Protein AF-A0A7U6KLG6-F1 (afdb_monomer)

Foldseek 3Di:
DPPPPVVVVVVVVVVVVVVVVVVVLVVVLPDDLVVVLVVLVVVLVVCVVCVVVVQVVLVVVLVVCVVVVPDPVVSVVSDDDPVNSVVVSVVSVVVSPDDDLFFDFPDFDQDPVRDTDTDGDGPVDDDPPPD

Mean predicted aligned error: 11.93 Å

Secondary structure (DSSP, 8-state):
--SHHHHHHHHHHHHHHHHHHHHHHHHHHHS-HHHHHHHHHHHHHHHHHHHHHHHHHHHHHHHHHHHTT--HHHHHHH---HHHHHHHHHHHHHHHHSPP-TT-EEEEEEPTTS-EEEEEPPTT---TT--

Solvent-accessible surface area (backbone atoms only — not comparable to full-atom values): 7852 Å² total; per-residue (Å²): 143,81,74,66,69,62,53,57,50,51,52,50,50,53,53,50,54,52,53,50,52,56,54,49,51,56,54,59,72,70,50,52,66,68,59,55,35,50,50,43,50,51,52,45,53,50,49,62,73,42,41,68,60,52,46,54,51,42,51,54,50,49,56,50,38,60,74,68,67,56,52,69,74,56,50,59,71,66,58,68,48,72,69,58,51,51,50,52,50,47,51,46,53,54,60,53,69,47,81,71,67,67,66,48,68,49,68,74,51,82,46,98,84,76,55,74,51,66,44,65,40,51,97,81,69,73,73,87,82,84,122

Structure (mmCIF, N/CA/C/O backbone):
data_AF-A0A7U6KLG6-F1
#
_entry.id   AF-A0A7U6KLG6-F1
#
loop_
_atom_site.group_PDB
_atom_site.id
_atom_site.type_symbol
_atom_site.label_atom_id
_atom_site.label_alt_id
_atom_site.label_comp_id
_atom_site.label_asym_id
_atom_site.label_entity_id
_atom_site.label_seq_id
_atom_site.pdbx_PDB_ins_code
_atom_site.Cartn_x
_atom_site.Cartn_y
_atom_site.Cartn_z
_atom_site.occupancy
_atom_site.B_iso_or_equiv
_atom_site.auth_seq_id
_atom_site.auth_comp_id
_atom_site.auth_asym_id
_atom_site.auth_atom_id
_atom_site.pdbx_PDB_model_num
ATOM 1 N N . MET A 1 1 ? 17.651 18.632 30.237 1.00 44.75 1 MET A N 1
ATOM 2 C CA . MET A 1 1 ? 18.678 18.087 29.315 1.00 44.75 1 MET A CA 1
ATOM 3 C C . MET A 1 1 ? 18.280 16.702 28.756 1.00 44.75 1 MET A C 1
ATOM 5 O O . MET A 1 1 ? 19.118 15.820 28.692 1.00 44.75 1 MET A O 1
ATOM 9 N N . MET A 1 2 ? 17.028 16.489 28.310 1.00 47.00 2 MET A N 1
ATOM 10 C CA . MET A 1 2 ? 16.533 15.168 27.840 1.00 47.00 2 MET A CA 1
ATOM 11 C C . MET A 1 2 ? 16.110 15.128 26.352 1.00 47.00 2 MET A C 1
ATOM 13 O O . MET A 1 2 ? 15.546 14.142 25.904 1.00 47.00 2 MET A O 1
ATOM 17 N N . SER A 1 3 ? 16.388 16.174 25.562 1.00 56.47 3 SER A N 1
ATOM 18 C CA . SER A 1 3 ? 15.845 16.321 24.192 1.00 56.47 3 SER A CA 1
ATOM 19 C C . SER A 1 3 ? 16.765 15.814 23.062 1.00 56.47 3 SER A C 1
ATOM 21 O O . SER A 1 3 ? 16.329 15.648 21.930 1.00 56.47 3 SER A O 1
ATOM 23 N N . GLN A 1 4 ? 18.048 15.538 23.327 1.00 55.84 4 GLN A N 1
ATO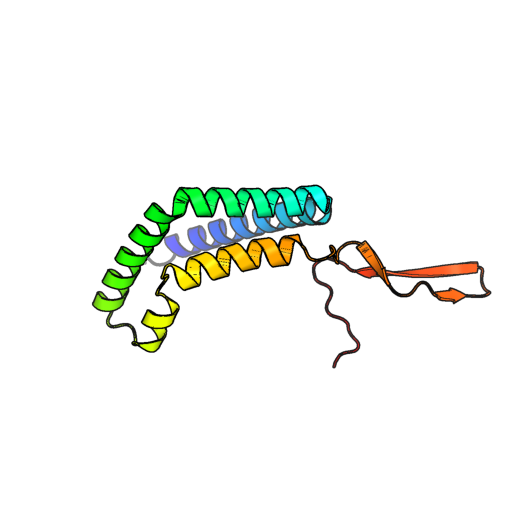M 24 C CA . GLN A 1 4 ? 19.008 15.242 22.247 1.00 55.84 4 GLN A CA 1
ATOM 25 C C . GLN A 1 4 ? 19.058 13.763 21.815 1.00 55.84 4 GLN A C 1
ATOM 27 O O . GLN A 1 4 ? 19.441 13.490 20.684 1.00 55.84 4 GLN A O 1
ATOM 32 N N . ALA A 1 5 ? 18.634 12.814 22.660 1.00 56.47 5 ALA A N 1
ATOM 33 C CA . ALA A 1 5 ? 18.731 11.381 22.352 1.00 56.47 5 ALA A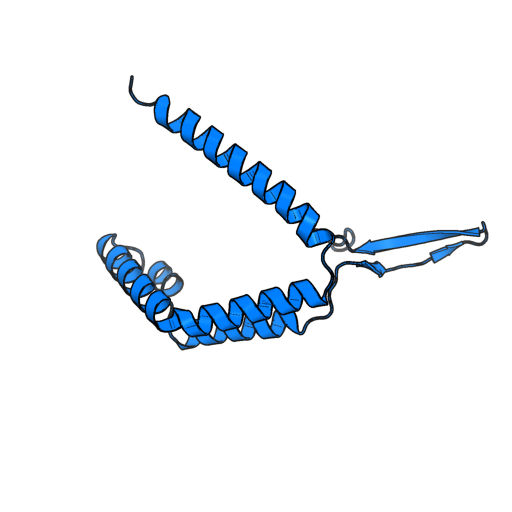 CA 1
ATOM 34 C C . ALA A 1 5 ? 17.735 10.918 21.266 1.00 56.47 5 ALA A C 1
ATOM 36 O O . ALA A 1 5 ? 18.104 10.139 20.393 1.00 56.47 5 ALA A O 1
ATOM 37 N N . ASN A 1 6 ? 16.506 11.450 21.261 1.00 61.97 6 ASN A N 1
ATOM 38 C CA . ASN A 1 6 ? 15.478 11.057 20.286 1.00 61.97 6 ASN A CA 1
ATOM 39 C C . ASN A 1 6 ? 15.756 11.598 18.873 1.00 61.97 6 ASN A C 1
ATOM 41 O O . ASN A 1 6 ? 15.411 10.963 17.883 1.00 61.97 6 ASN A O 1
ATOM 45 N N . THR A 1 7 ? 16.404 12.758 18.749 1.00 63.03 7 THR A N 1
ATOM 46 C CA . THR A 1 7 ? 16.625 13.402 17.444 1.00 63.03 7 THR A CA 1
ATOM 47 C C . THR A 1 7 ? 17.697 12.691 16.618 1.00 63.03 7 THR A C 1
ATOM 49 O O . THR A 1 7 ? 17.542 12.560 15.403 1.00 63.03 7 THR A O 1
ATOM 52 N N . THR A 1 8 ? 18.771 12.195 17.245 1.00 68.31 8 THR A N 1
ATOM 53 C CA . THR A 1 8 ? 19.810 11.410 16.550 1.00 68.31 8 THR A CA 1
ATOM 54 C C . THR A 1 8 ? 19.267 10.064 16.074 1.00 68.31 8 THR A C 1
ATOM 56 O O . THR A 1 8 ? 19.604 9.628 14.972 1.00 68.31 8 THR A O 1
ATOM 59 N N . ASP A 1 9 ? 18.380 9.448 16.856 1.00 83.88 9 ASP A N 1
ATOM 60 C CA . ASP A 1 9 ? 17.723 8.189 16.504 1.00 83.88 9 ASP A CA 1
ATOM 61 C C . ASP A 1 9 ? 16.752 8.371 15.327 1.00 83.88 9 ASP A C 1
ATOM 63 O O . ASP A 1 9 ? 16.896 7.716 14.295 1.00 83.88 9 ASP A O 1
ATOM 67 N N . ILE A 1 10 ? 15.874 9.384 15.383 1.00 89.25 10 ILE A N 1
ATOM 68 C CA . ILE A 1 10 ? 14.982 9.731 14.262 1.00 89.25 10 ILE A CA 1
ATOM 69 C C . ILE A 1 10 ? 15.787 10.077 13.004 1.00 89.25 10 ILE A C 1
ATOM 71 O O . ILE A 1 10 ? 15.450 9.630 11.910 1.00 89.25 10 ILE A O 1
ATOM 75 N N . THR A 1 11 ? 16.870 10.849 13.134 1.00 90.50 11 THR A N 1
ATOM 76 C CA . THR A 1 11 ? 17.721 11.208 11.986 1.00 90.50 11 THR A CA 1
ATOM 77 C C . THR A 1 11 ? 18.337 9.961 11.353 1.00 90.50 11 THR A C 1
ATOM 79 O O . THR A 1 11 ? 18.329 9.821 10.129 1.00 90.50 11 THR A O 1
ATOM 82 N N . THR A 1 12 ? 18.830 9.033 12.172 1.00 91.75 12 THR A N 1
ATOM 83 C CA . THR A 1 12 ? 19.422 7.772 11.706 1.00 91.75 12 THR A CA 1
ATOM 84 C C . THR A 1 12 ? 18.370 6.880 11.046 1.00 91.75 12 THR A C 1
ATOM 86 O O . THR A 1 12 ? 18.598 6.374 9.943 1.00 91.75 12 THR A O 1
ATOM 89 N N . TYR A 1 13 ? 17.188 6.756 11.657 1.00 92.94 13 TYR A N 1
ATOM 90 C CA . TYR A 1 13 ? 16.043 6.042 11.097 1.00 92.94 13 TYR A CA 1
ATOM 91 C C . TYR A 1 13 ? 15.645 6.611 9.729 1.00 92.94 13 TYR A C 1
ATOM 93 O O . TYR A 1 13 ? 15.641 5.877 8.739 1.00 92.94 13 TYR A O 1
ATOM 101 N N . MET A 1 14 ? 15.428 7.925 9.631 1.00 93.88 14 MET A N 1
ATOM 102 C CA . MET A 1 14 ? 15.045 8.592 8.382 1.00 93.88 14 MET A CA 1
ATOM 103 C C . MET A 1 14 ? 16.105 8.434 7.286 1.00 93.88 14 MET A C 1
ATOM 105 O O . MET A 1 14 ? 15.769 8.179 6.127 1.00 93.88 14 MET A O 1
ATOM 109 N N . GLN A 1 15 ? 17.393 8.518 7.636 1.00 92.75 15 GLN A N 1
ATOM 110 C CA . GLN A 1 15 ? 18.480 8.249 6.691 1.00 92.75 15 GLN A CA 1
ATOM 111 C C . GLN A 1 15 ? 18.470 6.796 6.199 1.00 92.75 15 GLN A C 1
ATOM 113 O O . GLN A 1 15 ? 18.728 6.547 5.018 1.00 92.75 15 GLN A O 1
ATOM 118 N N . SER A 1 16 ? 18.176 5.836 7.079 1.00 92.62 16 SER A N 1
ATOM 119 C CA . SER A 1 16 ? 18.093 4.421 6.712 1.00 92.62 16 SER A CA 1
ATOM 120 C C . SER A 1 16 ? 16.932 4.149 5.751 1.00 92.62 16 SER A C 1
ATOM 122 O O . SER A 1 16 ? 17.144 3.510 4.718 1.00 92.62 16 SER A O 1
ATOM 124 N N . VAL A 1 17 ? 15.748 4.710 6.022 1.00 93.00 17 VAL A N 1
ATOM 125 C CA . VAL A 1 17 ? 14.559 4.587 5.167 1.00 93.00 17 VAL A CA 1
ATOM 126 C C . VAL A 1 17 ? 14.835 5.196 3.792 1.00 93.00 17 VAL A C 1
ATOM 128 O O . VAL A 1 17 ? 14.570 4.564 2.772 1.00 93.00 17 VAL A O 1
ATOM 131 N N . GLY A 1 18 ? 15.466 6.375 3.742 1.00 91.75 18 GLY A N 1
ATOM 132 C CA . GLY A 1 18 ? 15.837 7.022 2.481 1.00 91.75 18 GLY A CA 1
ATOM 133 C C . GLY A 1 18 ? 16.824 6.201 1.641 1.00 91.75 18 GLY A C 1
ATOM 134 O O . GLY A 1 18 ? 16.663 6.089 0.423 1.00 91.75 18 GLY A O 1
ATOM 135 N N . LYS A 1 19 ? 17.832 5.582 2.273 1.00 93.00 19 LYS A N 1
ATOM 136 C CA . LYS A 1 19 ? 18.783 4.694 1.579 1.00 93.00 19 LYS A CA 1
ATOM 137 C C . LYS A 1 19 ? 18.086 3.454 1.012 1.00 93.00 19 LYS A C 1
ATOM 139 O O . LYS A 1 19 ? 18.338 3.106 -0.142 1.00 93.00 19 LYS A O 1
ATOM 144 N N . GLN A 1 20 ? 17.198 2.833 1.788 1.00 91.69 20 GLN A N 1
ATOM 145 C CA . GLN A 1 20 ? 16.426 1.662 1.360 1.00 91.69 20 GLN A CA 1
ATOM 146 C C . GLN A 1 20 ? 15.478 2.005 0.204 1.00 91.69 20 GLN A C 1
ATOM 148 O O . GLN A 1 20 ? 15.505 1.333 -0.825 1.00 91.69 20 GLN A O 1
ATOM 153 N N . ALA A 1 21 ? 14.730 3.106 0.312 1.00 88.50 21 ALA A N 1
ATOM 154 C CA . ALA A 1 21 ? 13.838 3.579 -0.745 1.00 88.50 21 ALA A CA 1
ATOM 155 C C . ALA A 1 21 ? 14.597 3.872 -2.051 1.00 88.50 21 ALA A C 1
ATOM 157 O O . ALA A 1 21 ? 14.154 3.490 -3.134 1.00 88.50 21 ALA A O 1
ATOM 158 N N . ARG A 1 22 ? 15.783 4.493 -1.965 1.00 88.19 22 ARG A N 1
ATOM 159 C CA . ARG A 1 22 ? 16.619 4.772 -3.143 1.00 88.19 22 ARG A CA 1
ATOM 160 C C . ARG A 1 22 ? 17.130 3.498 -3.813 1.00 88.19 22 ARG A C 1
ATOM 162 O O . ARG A 1 22 ? 17.200 3.452 -5.041 1.00 8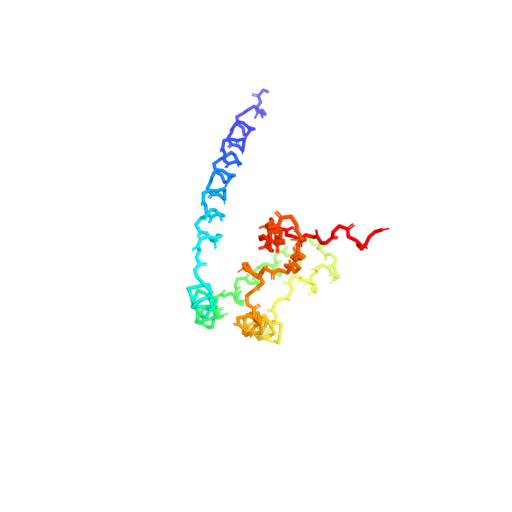8.19 22 ARG A O 1
ATOM 169 N N . ALA A 1 23 ? 17.506 2.487 -3.032 1.00 88.81 23 ALA A N 1
ATOM 170 C CA . ALA A 1 23 ? 17.917 1.193 -3.567 1.00 88.81 23 ALA A CA 1
ATOM 171 C C . ALA A 1 23 ? 16.738 0.477 -4.249 1.00 88.81 23 ALA A C 1
ATOM 173 O O . ALA A 1 23 ? 16.865 0.054 -5.398 1.00 88.81 23 ALA A O 1
ATOM 174 N N . ALA A 1 24 ? 15.577 0.436 -3.590 1.00 85.94 24 ALA A N 1
ATOM 175 C CA . ALA A 1 24 ? 14.359 -0.173 -4.121 1.00 85.94 24 ALA A CA 1
ATOM 176 C C . ALA A 1 24 ? 13.871 0.511 -5.409 1.00 85.94 24 ALA A C 1
ATOM 178 O O . ALA A 1 24 ? 13.524 -0.168 -6.370 1.00 85.94 24 ALA A O 1
ATOM 179 N N . SER A 1 25 ? 13.924 1.845 -5.479 1.00 84.12 25 SER A N 1
ATOM 180 C CA . SER A 1 25 ? 13.540 2.610 -6.675 1.00 84.12 25 SER A CA 1
ATOM 181 C C . SER A 1 25 ? 14.347 2.212 -7.914 1.00 84.12 25 SER A C 1
ATOM 183 O O . SER A 1 25 ? 13.783 2.102 -9.001 1.00 84.12 25 SER A O 1
ATOM 185 N N . ARG A 1 26 ? 15.652 1.946 -7.761 1.00 83.81 26 ARG A N 1
ATOM 186 C CA . ARG A 1 26 ? 16.501 1.491 -8.874 1.00 83.81 26 ARG A CA 1
ATOM 187 C C . ARG A 1 26 ? 16.108 0.100 -9.358 1.00 83.81 26 ARG A C 1
ATOM 189 O O . ARG A 1 26 ? 16.064 -0.120 -10.562 1.00 83.81 26 ARG A O 1
ATOM 196 N N . ALA A 1 27 ? 15.815 -0.809 -8.430 1.00 83.56 27 ALA A N 1
ATOM 197 C CA . ALA A 1 27 ? 15.348 -2.150 -8.767 1.00 83.56 27 ALA A CA 1
ATOM 198 C C . ALA A 1 27 ? 13.980 -2.103 -9.466 1.00 83.56 27 ALA A C 1
ATOM 200 O O . ALA A 1 27 ? 13.795 -2.746 -10.494 1.00 83.56 27 ALA A O 1
ATOM 201 N N . LEU A 1 28 ? 13.054 -1.278 -8.967 1.00 83.00 28 LEU A N 1
ATOM 202 C CA . LEU A 1 28 ? 11.717 -1.125 -9.540 1.00 83.00 28 LEU A CA 1
ATOM 203 C C . LEU A 1 28 ? 11.745 -0.505 -10.946 1.00 83.00 28 LEU A C 1
ATOM 205 O O . LEU A 1 28 ? 10.982 -0.922 -11.813 1.00 83.00 28 LEU A O 1
ATOM 209 N N . ALA A 1 29 ? 12.639 0.458 -11.190 1.00 80.44 29 ALA A N 1
ATOM 210 C CA . ALA A 1 29 ? 12.813 1.069 -12.508 1.00 80.44 29 ALA A CA 1
ATOM 211 C C . ALA A 1 29 ? 13.364 0.088 -13.559 1.00 80.44 29 ALA A C 1
ATOM 213 O O . ALA A 1 29 ? 13.094 0.262 -14.742 1.00 80.44 29 ALA A O 1
ATOM 214 N N . ALA A 1 30 ? 14.123 -0.926 -13.133 1.00 81.19 30 ALA A N 1
ATOM 215 C CA . ALA A 1 30 ? 14.666 -1.967 -14.004 1.00 81.19 30 ALA A CA 1
ATOM 216 C C . ALA A 1 30 ? 13.736 -3.185 -14.164 1.00 81.19 30 ALA A C 1
ATOM 218 O O . ALA A 1 30 ? 14.012 -4.049 -14.991 1.00 81.19 30 ALA A O 1
ATOM 219 N N . ALA A 1 31 ? 12.668 -3.282 -13.365 1.00 81.25 31 ALA A N 1
ATOM 220 C CA . ALA A 1 31 ? 11.736 -4.400 -13.417 1.00 81.25 31 ALA A CA 1
ATOM 221 C C . ALA A 1 31 ? 10.877 -4.353 -14.687 1.00 81.25 31 ALA A C 1
ATOM 223 O O . ALA A 1 31 ? 10.447 -3.282 -15.130 1.00 81.25 31 ALA A O 1
ATOM 224 N N . ASN A 1 32 ? 10.575 -5.528 -15.236 1.00 81.62 32 ASN A N 1
ATOM 225 C CA . ASN A 1 32 ? 9.690 -5.649 -16.386 1.00 81.62 32 ASN A CA 1
ATOM 226 C C . ASN A 1 32 ? 8.231 -5.432 -15.969 1.00 81.62 32 ASN A C 1
ATOM 228 O O . ASN A 1 32 ? 7.840 -5.712 -14.834 1.00 81.62 32 ASN A O 1
ATOM 232 N N . THR A 1 33 ? 7.396 -5.001 -16.913 1.00 79.44 33 THR A N 1
ATOM 233 C CA . THR A 1 33 ? 5.950 -4.817 -16.710 1.00 79.44 33 THR A CA 1
ATOM 234 C C . THR A 1 33 ? 5.269 -6.061 -16.136 1.00 79.44 33 THR A C 1
ATOM 236 O O . THR A 1 33 ? 4.452 -5.953 -15.228 1.00 79.44 33 THR A O 1
ATOM 239 N N . GLY A 1 34 ? 5.647 -7.256 -16.607 1.00 80.81 34 GLY A N 1
ATOM 240 C CA . GLY A 1 34 ? 5.096 -8.521 -16.109 1.00 80.81 34 GLY A CA 1
ATOM 241 C C . GLY A 1 34 ? 5.367 -8.760 -14.621 1.00 80.81 34 GLY A C 1
ATOM 242 O O . GLY A 1 34 ? 4.466 -9.179 -13.896 1.00 80.81 34 GLY A O 1
ATOM 243 N N . ASP A 1 35 ? 6.570 -8.429 -14.147 1.00 83.94 35 ASP A N 1
ATOM 244 C CA . ASP A 1 35 ? 6.947 -8.592 -12.738 1.00 83.94 35 ASP A CA 1
ATOM 245 C C . ASP A 1 35 ? 6.215 -7.575 -11.854 1.00 83.94 35 ASP A C 1
ATOM 247 O O . ASP A 1 35 ? 5.723 -7.925 -10.782 1.00 83.94 35 ASP A O 1
ATOM 251 N N . LYS A 1 36 ? 6.072 -6.326 -12.327 1.00 84.06 36 LYS A N 1
ATOM 252 C CA . LYS A 1 36 ? 5.301 -5.282 -11.629 1.00 84.06 36 LYS A CA 1
ATOM 253 C C . LYS A 1 36 ? 3.828 -5.671 -11.499 1.00 84.06 36 LYS A C 1
ATOM 255 O O . LYS A 1 36 ? 3.271 -5.592 -10.407 1.00 84.06 36 LYS A O 1
ATOM 260 N N . ASN A 1 37 ? 3.215 -6.145 -12.582 1.00 86.62 37 ASN A N 1
ATOM 261 C CA . ASN A 1 37 ? 1.814 -6.565 -12.576 1.00 86.62 37 ASN A CA 1
ATOM 262 C C . ASN A 1 37 ? 1.602 -7.808 -11.704 1.00 86.62 37 ASN A C 1
ATOM 264 O O . ASN A 1 37 ? 0.628 -7.874 -10.958 1.00 86.62 37 ASN A O 1
ATOM 268 N N . SER A 1 38 ? 2.542 -8.757 -11.731 1.00 86.19 38 SER A N 1
ATOM 269 C CA . SER A 1 38 ? 2.510 -9.928 -10.846 1.00 86.19 38 SER A CA 1
ATOM 270 C C . SER A 1 38 ? 2.613 -9.524 -9.376 1.00 86.19 38 SER A C 1
ATOM 272 O O . SER A 1 38 ? 1.873 -10.047 -8.548 1.00 86.19 38 SER A O 1
ATOM 274 N N . ALA A 1 39 ? 3.467 -8.549 -9.048 1.00 88.25 39 ALA A N 1
ATOM 275 C CA . ALA A 1 39 ? 3.558 -8.004 -7.697 1.00 88.25 39 ALA A CA 1
ATOM 276 C C . ALA A 1 39 ? 2.250 -7.319 -7.262 1.00 88.25 39 ALA A C 1
ATOM 278 O O . ALA A 1 39 ? 1.801 -7.534 -6.139 1.00 88.25 39 ALA A O 1
ATOM 279 N N . LEU A 1 40 ? 1.600 -6.550 -8.145 1.00 89.25 40 LEU A N 1
ATOM 280 C CA . LEU A 1 40 ? 0.295 -5.937 -7.860 1.00 89.25 40 LEU A CA 1
ATOM 281 C C . LEU A 1 40 ? -0.797 -6.987 -7.611 1.00 89.25 40 LEU A C 1
ATOM 283 O O . LEU A 1 40 ? -1.596 -6.824 -6.689 1.00 89.25 40 LEU A O 1
ATOM 287 N N . MET A 1 41 ? -0.817 -8.071 -8.391 1.00 89.56 41 MET A N 1
ATOM 288 C CA . MET A 1 41 ? -1.761 -9.177 -8.186 1.00 89.56 41 MET A CA 1
ATOM 289 C C . MET A 1 41 ? -1.477 -9.941 -6.890 1.00 89.56 41 MET A C 1
ATOM 291 O O . MET A 1 41 ? -2.405 -10.238 -6.146 1.00 89.56 41 MET A O 1
ATOM 295 N N . ALA A 1 42 ? -0.206 -10.174 -6.556 1.00 92.31 42 ALA A N 1
ATOM 296 C CA . ALA A 1 42 ? 0.166 -10.787 -5.283 1.00 92.31 42 ALA A CA 1
ATOM 297 C C . ALA A 1 42 ? -0.262 -9.923 -4.083 1.00 92.31 42 ALA A C 1
ATOM 299 O O . ALA A 1 42 ? -0.781 -10.449 -3.102 1.00 92.31 42 ALA A O 1
ATOM 300 N N . ILE A 1 43 ? -0.107 -8.595 -4.174 1.00 91.25 43 ILE A N 1
ATOM 301 C CA . ILE A 1 43 ? -0.603 -7.659 -3.151 1.00 91.25 43 ILE A CA 1
ATOM 302 C C . ILE A 1 43 ? -2.130 -7.729 -3.051 1.00 91.25 43 ILE A C 1
ATOM 304 O O . ILE A 1 43 ? -2.663 -7.755 -1.944 1.00 91.25 43 ILE A O 1
ATOM 308 N N . HIS A 1 44 ? -2.838 -7.767 -4.182 1.00 92.56 44 HIS A N 1
ATOM 309 C CA . HIS A 1 44 ? -4.292 -7.921 -4.195 1.00 92.56 44 HIS A CA 1
ATOM 310 C C . HIS A 1 44 ? -4.724 -9.195 -3.453 1.00 92.56 44 HIS A C 1
ATOM 312 O O . HIS A 1 44 ? -5.593 -9.129 -2.584 1.00 92.56 44 HIS A O 1
ATOM 318 N N . ASP A 1 45 ? -4.112 -10.336 -3.767 1.00 91.94 45 ASP A N 1
ATOM 319 C CA . ASP A 1 45 ? -4.481 -11.624 -3.176 1.00 91.94 45 ASP A CA 1
ATOM 320 C C . ASP A 1 45 ? -4.172 -11.669 -1.675 1.00 91.94 45 ASP A C 1
ATOM 322 O O . ASP A 1 45 ? -4.990 -12.147 -0.886 1.00 91.94 45 ASP A O 1
ATOM 326 N N . GLU A 1 46 ? -3.044 -11.092 -1.261 1.00 94.31 46 GLU A N 1
ATOM 327 C CA . GLU A 1 46 ? -2.691 -10.985 0.154 1.00 94.31 46 GLU A CA 1
ATOM 328 C C . GLU A 1 46 ? -3.671 -10.088 0.919 1.00 94.31 46 GLU A C 1
ATOM 330 O O . GLU A 1 46 ? -4.129 -10.451 2.001 1.00 94.31 46 GLU A O 1
ATOM 335 N N . LEU A 1 47 ? -4.072 -8.950 0.343 1.00 92.88 47 LEU A N 1
ATOM 336 C CA . LEU A 1 47 ? -5.085 -8.083 0.947 1.00 92.88 47 LEU A CA 1
ATOM 337 C C . LEU A 1 47 ? -6.429 -8.803 1.083 1.00 92.88 47 LEU A C 1
ATOM 339 O O . LEU A 1 47 ? -7.085 -8.674 2.115 1.00 92.88 47 LEU A O 1
ATOM 343 N N . VAL A 1 48 ? -6.841 -9.586 0.082 1.00 92.88 48 VAL A N 1
ATOM 344 C CA . VAL A 1 48 ? -8.067 -10.395 0.170 1.00 92.88 48 VAL A CA 1
ATOM 345 C C . VAL A 1 48 ? -7.993 -11.377 1.341 1.00 92.88 48 VAL A C 1
ATOM 347 O O . VAL A 1 48 ? -8.950 -11.460 2.115 1.00 92.88 48 VAL A O 1
ATOM 350 N N . ASN A 1 49 ? -6.864 -12.069 1.510 1.00 93.31 49 ASN A N 1
ATOM 351 C CA . ASN A 1 49 ? -6.664 -13.020 2.606 1.00 93.31 49 ASN A CA 1
ATOM 352 C C . ASN A 1 49 ? -6.622 -12.328 3.978 1.00 93.31 49 ASN A C 1
ATOM 354 O O . ASN A 1 49 ? -7.200 -12.832 4.940 1.00 93.31 49 ASN A O 1
ATOM 358 N N . ALA A 1 50 ? -5.996 -11.152 4.054 1.00 93.62 50 ALA A N 1
ATOM 359 C CA . ALA A 1 50 ? -5.852 -10.359 5.273 1.00 93.62 50 ALA A CA 1
ATOM 360 C C . ALA A 1 50 ? -7.061 -9.452 5.580 1.00 93.62 50 ALA A C 1
ATOM 362 O O . ALA A 1 50 ? -7.069 -8.755 6.596 1.00 93.62 50 ALA A O 1
ATOM 363 N N . LYS A 1 51 ? -8.107 -9.451 4.739 1.00 92.12 51 LYS A N 1
ATOM 364 C CA . LYS A 1 51 ? -9.315 -8.624 4.912 1.00 92.12 51 LYS A CA 1
ATOM 365 C C . LYS A 1 51 ? -9.887 -8.628 6.341 1.00 92.12 51 LYS A C 1
ATOM 367 O O . LYS A 1 51 ? -10.143 -7.532 6.847 1.00 92.12 51 LYS A O 1
ATOM 372 N N . PRO A 1 52 ? -10.124 -9.779 7.008 1.00 91.75 52 PRO A N 1
ATOM 373 C CA . PRO A 1 52 ? -10.699 -9.768 8.355 1.00 91.75 52 PRO A CA 1
ATOM 374 C C . PRO A 1 52 ? -9.794 -9.058 9.368 1.00 91.75 52 PRO A C 1
ATOM 376 O O . PRO A 1 52 ? -10.294 -8.290 10.190 1.00 91.75 52 PRO A O 1
ATOM 379 N N . ASP A 1 53 ? -8.478 -9.246 9.265 1.00 94.44 53 ASP A N 1
ATOM 380 C CA . ASP A 1 53 ? -7.504 -8.642 10.174 1.00 94.44 53 ASP A CA 1
ATOM 381 C C . ASP A 1 53 ? -7.398 -7.129 9.955 1.00 94.44 53 ASP A C 1
ATOM 383 O O . ASP A 1 53 ? -7.368 -6.359 10.916 1.00 94.44 53 ASP A O 1
ATOM 387 N N . ILE A 1 54 ? -7.425 -6.682 8.695 1.00 93.38 54 ILE A N 1
ATOM 388 C CA . ILE A 1 54 ? -7.383 -5.256 8.339 1.00 93.38 54 ILE A CA 1
ATOM 389 C C . ILE A 1 54 ? -8.633 -4.526 8.849 1.00 93.38 54 ILE A C 1
ATOM 391 O O . ILE A 1 54 ? -8.523 -3.444 9.427 1.00 93.38 54 ILE A O 1
ATOM 395 N N . LEU A 1 55 ? -9.824 -5.106 8.670 1.00 91.69 55 LEU A N 1
ATOM 396 C CA . LEU A 1 55 ? -11.068 -4.504 9.162 1.00 91.69 55 LEU A CA 1
ATOM 397 C C . LEU A 1 55 ? -11.129 -4.493 10.696 1.00 91.69 55 LEU A C 1
ATOM 399 O O . LEU A 1 55 ? -11.606 -3.524 11.290 1.00 91.69 55 LEU A O 1
ATOM 403 N N . ALA A 1 56 ? -10.611 -5.537 11.350 1.00 92.56 56 ALA A N 1
ATOM 404 C CA . ALA A 1 56 ? -10.494 -5.572 12.804 1.00 92.56 56 ALA A CA 1
ATOM 405 C C . ALA A 1 56 ? -9.526 -4.495 13.326 1.00 92.56 56 ALA A C 1
ATOM 407 O O . ALA A 1 56 ? -9.848 -3.810 14.298 1.00 92.56 56 ALA A O 1
ATOM 408 N N . ALA A 1 57 ? -8.385 -4.298 12.661 1.00 94.50 57 ALA A N 1
ATOM 409 C CA . ALA A 1 57 ? -7.437 -3.236 12.989 1.00 94.50 57 ALA A CA 1
ATOM 410 C C . ALA A 1 57 ? -8.050 -1.840 12.789 1.00 94.50 57 ALA A C 1
ATOM 412 O O . ALA A 1 57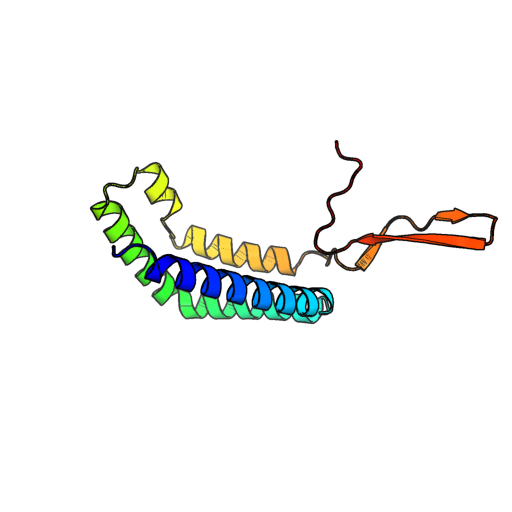 ? -7.974 -1.007 13.691 1.00 94.50 57 ALA A O 1
ATOM 413 N N . ASN A 1 58 ? -8.758 -1.609 11.676 1.00 94.75 58 ASN A N 1
ATOM 414 C CA . ASN A 1 58 ? -9.425 -0.328 11.432 1.00 94.75 58 ASN A CA 1
ATOM 415 C C . ASN A 1 58 ? -10.480 -0.010 12.498 1.00 94.75 58 ASN A C 1
ATOM 417 O O . ASN A 1 58 ? -10.619 1.140 12.897 1.00 94.75 58 ASN A O 1
ATOM 421 N N . LYS A 1 59 ? -11.180 -1.021 13.027 1.00 92.50 59 LYS A N 1
ATOM 422 C CA . LYS A 1 59 ? -12.117 -0.816 14.137 1.00 92.50 59 LYS A CA 1
ATOM 423 C C . LYS A 1 59 ? -11.421 -0.284 15.394 1.00 92.50 59 LYS A C 1
ATOM 425 O O . LYS A 1 59 ? -11.946 0.616 16.042 1.00 92.50 59 LYS A O 1
ATOM 430 N N . ILE A 1 60 ? -10.236 -0.803 15.715 1.00 94.12 60 ILE A N 1
ATOM 431 C CA . ILE A 1 60 ? -9.428 -0.310 16.840 1.00 94.12 60 ILE A CA 1
ATOM 432 C C . ILE A 1 60 ? -9.001 1.143 16.584 1.00 94.12 60 ILE A C 1
ATOM 434 O O . ILE A 1 60 ? -9.051 1.969 17.497 1.00 94.12 60 ILE A O 1
ATOM 438 N N . ASP A 1 61 ? -8.634 1.474 15.345 1.00 92.81 61 ASP A N 1
ATOM 439 C CA . ASP A 1 61 ? -8.279 2.841 14.958 1.00 92.81 61 ASP A CA 1
ATOM 440 C C . ASP A 1 61 ? -9.472 3.798 15.051 1.00 92.81 61 ASP A C 1
ATOM 442 O O . ASP A 1 61 ? -9.315 4.916 15.543 1.00 92.81 61 ASP A O 1
ATOM 446 N N . MET A 1 62 ? -10.672 3.355 14.670 1.00 92.31 62 MET A N 1
ATOM 447 C CA . MET A 1 62 ? -11.908 4.124 14.834 1.00 92.31 62 MET A CA 1
ATOM 448 C C . MET A 1 62 ? -12.226 4.354 16.313 1.00 92.31 62 MET A C 1
ATOM 450 O O . MET A 1 62 ? -12.484 5.490 16.708 1.00 92.31 62 MET A O 1
ATOM 454 N N . ASP A 1 63 ? -12.124 3.323 17.157 1.00 92.69 63 ASP A N 1
ATOM 455 C CA . ASP A 1 63 ? -12.324 3.451 18.606 1.00 92.69 63 ASP A CA 1
ATOM 456 C C . ASP A 1 63 ? -11.326 4.445 19.224 1.00 92.69 63 ASP A C 1
ATOM 458 O O . ASP A 1 63 ? -11.686 5.257 20.081 1.00 92.69 63 ASP A O 1
ATOM 462 N N . ASN A 1 64 ? -10.067 4.414 18.784 1.00 92.38 64 ASN A N 1
ATOM 463 C CA . ASN A 1 64 ? -9.047 5.373 19.207 1.00 92.38 64 ASN A CA 1
ATOM 464 C C . ASN A 1 64 ? -9.324 6.781 18.668 1.00 92.38 64 ASN A C 1
ATOM 466 O O . ASN A 1 64 ? -9.129 7.761 19.386 1.00 92.38 64 ASN A O 1
ATOM 470 N N . GLY A 1 65 ? -9.815 6.894 17.437 1.00 91.25 65 GLY A N 1
ATOM 471 C CA . GLY A 1 65 ? -10.211 8.160 16.837 1.00 91.25 65 GLY A CA 1
ATOM 472 C C . GLY A 1 65 ? -11.371 8.820 17.576 1.00 91.25 65 GLY A C 1
ATOM 473 O O . GLY A 1 65 ? -11.320 10.019 17.850 1.00 91.25 65 GLY A O 1
ATOM 474 N N . HIS A 1 66 ? -12.365 8.028 17.983 1.00 90.06 66 HIS A N 1
ATOM 475 C CA . HIS A 1 66 ? -13.466 8.482 18.827 1.00 90.06 66 HIS A CA 1
ATOM 476 C C . HIS A 1 66 ? -12.980 8.926 20.212 1.00 90.06 66 HIS A C 1
ATOM 478 O O . HIS A 1 66 ? -13.411 9.969 20.699 1.00 90.06 66 HIS A O 1
ATOM 484 N N . LYS A 1 67 ? -12.050 8.187 20.835 1.00 91.25 67 LYS A N 1
ATOM 485 C CA . LYS A 1 67 ? -11.448 8.574 22.128 1.00 91.25 67 LYS A CA 1
ATOM 486 C C . LYS A 1 67 ? -10.636 9.866 22.053 1.00 91.25 67 LYS A C 1
ATOM 488 O O . LYS A 1 67 ? -10.571 10.588 23.040 1.00 91.25 67 LYS A O 1
ATOM 493 N N . ASN A 1 68 ? -10.016 10.139 20.907 1.00 91.00 68 ASN A N 1
ATOM 494 C CA . ASN A 1 68 ? -9.232 11.349 20.666 1.00 91.00 68 ASN A CA 1
ATOM 495 C C . ASN A 1 68 ? -10.082 12.530 20.163 1.00 91.00 68 ASN A C 1
ATOM 497 O O . ASN A 1 68 ? -9.510 13.538 19.756 1.00 91.00 68 ASN A O 1
ATOM 501 N N . GLU A 1 69 ? -11.417 12.402 20.164 1.00 91.06 69 GLU A N 1
ATOM 502 C CA . GLU A 1 69 ? -12.361 13.439 19.723 1.00 91.06 69 GLU A CA 1
ATOM 503 C C . GLU A 1 69 ? -12.051 13.975 18.312 1.00 91.06 69 GLU A C 1
ATOM 505 O O . GLU A 1 69 ? -12.172 15.169 18.032 1.00 91.06 69 GLU A O 1
ATOM 510 N N . LEU A 1 70 ? -11.634 13.087 17.399 1.00 88.00 70 LEU A N 1
ATOM 511 C CA . LEU A 1 70 ? -11.431 13.455 15.998 1.00 88.00 70 LEU A CA 1
ATOM 512 C C . LEU A 1 70 ? -12.743 13.942 15.373 1.00 88.00 70 LEU A C 1
ATOM 514 O O . LEU A 1 70 ? -13.818 13.402 15.638 1.00 88.00 70 LEU A O 1
ATOM 518 N N . ASP A 1 71 ? -12.638 14.940 14.494 1.00 92.25 71 ASP A N 1
ATOM 519 C CA . ASP A 1 71 ? -13.779 15.442 13.730 1.00 92.25 71 ASP A CA 1
ATOM 520 C C . ASP A 1 71 ? -14.436 14.300 12.937 1.00 92.25 71 ASP A C 1
ATOM 522 O O . ASP A 1 71 ? -13.759 13.465 12.330 1.00 92.25 71 ASP A O 1
ATOM 526 N N . SER A 1 72 ? -15.765 14.307 12.897 1.00 88.44 72 SER A N 1
ATOM 527 C CA . SER A 1 72 ? -16.602 13.465 12.042 1.00 88.44 72 SER A CA 1
ATOM 528 C C . SER A 1 72 ? -16.087 13.330 10.603 1.00 88.44 72 SER A C 1
ATOM 530 O O . SER A 1 72 ? -16.084 12.228 10.057 1.00 88.44 72 SER A O 1
ATOM 532 N N . ALA A 1 73 ? -15.577 14.412 10.003 1.00 90.94 73 ALA A N 1
ATOM 533 C CA . ALA A 1 73 ? -15.034 14.383 8.646 1.00 90.94 73 ALA A CA 1
ATOM 534 C C . ALA A 1 73 ? -13.711 13.599 8.540 1.00 90.94 73 ALA A C 1
ATOM 536 O O . ALA A 1 73 ? -13.415 13.013 7.497 1.00 90.94 73 ALA A O 1
ATOM 537 N N . LEU A 1 74 ? -12.899 13.589 9.601 1.00 90.25 74 LEU A N 1
ATOM 538 C CA . LEU A 1 74 ? -11.657 12.813 9.661 1.00 90.25 74 LEU A CA 1
ATOM 539 C C . LEU A 1 74 ? -11.935 11.342 9.970 1.00 90.25 74 LEU A C 1
ATOM 541 O O . LEU A 1 74 ? -11.282 10.477 9.392 1.00 90.25 74 LEU A O 1
ATOM 545 N N . LEU A 1 75 ? -12.925 11.066 10.821 1.00 90.62 75 LEU A N 1
ATOM 546 C CA . LEU A 1 75 ? -13.386 9.708 11.105 1.00 90.62 75 LEU A CA 1
ATOM 547 C C . LEU A 1 75 ? -13.959 9.038 9.853 1.00 90.62 75 LEU A C 1
ATOM 549 O O . LEU A 1 75 ? -13.580 7.909 9.565 1.00 90.62 75 LEU A O 1
ATOM 553 N N . ASP A 1 76 ? -14.761 9.744 9.048 1.00 90.12 76 ASP A N 1
ATOM 554 C CA . ASP A 1 76 ? -15.240 9.199 7.769 1.00 90.12 76 ASP A CA 1
ATOM 555 C C . ASP A 1 76 ? -14.079 8.875 6.815 1.00 90.12 76 ASP A C 1
ATOM 557 O O . ASP A 1 76 ? -14.117 7.866 6.120 1.00 90.12 76 ASP A O 1
ATOM 561 N N . ARG A 1 77 ? -13.003 9.675 6.788 1.00 90.88 77 ARG A N 1
ATOM 562 C CA . ARG A 1 77 ? -11.807 9.363 5.976 1.00 90.88 77 ARG A CA 1
ATOM 563 C C . ARG A 1 77 ? -11.000 8.184 6.515 1.00 90.88 77 ARG A C 1
ATOM 565 O O . ARG A 1 77 ? -10.360 7.498 5.721 1.00 90.88 77 ARG A O 1
ATOM 572 N N . LEU A 1 78 ? -10.999 7.984 7.831 1.00 89.81 78 LEU A N 1
ATOM 573 C CA . LEU A 1 78 ? -10.324 6.869 8.493 1.00 89.81 78 LEU A CA 1
ATOM 574 C C . LEU A 1 78 ? -11.110 5.560 8.342 1.00 89.81 78 LEU A C 1
ATOM 576 O O . LEU A 1 78 ? -10.505 4.490 8.316 1.00 89.81 78 LEU A O 1
ATOM 580 N N . GLU A 1 79 ? -12.436 5.642 8.221 1.00 92.31 79 GLU A N 1
ATOM 581 C CA . GLU A 1 79 ? -13.309 4.479 8.123 1.00 92.31 79 GLU A CA 1
ATOM 582 C C . GLU A 1 79 ? -13.022 3.660 6.858 1.00 92.31 79 GLU A C 1
ATOM 584 O O . GLU A 1 79 ? -13.149 4.126 5.713 1.00 92.31 79 GLU A O 1
ATOM 589 N N . LEU A 1 80 ? -12.694 2.389 7.082 1.00 92.50 80 LEU A N 1
ATOM 590 C CA . LEU A 1 80 ? -12.515 1.389 6.046 1.00 92.50 80 LEU A CA 1
ATOM 591 C C . LEU A 1 80 ? -13.642 0.358 6.133 1.00 92.50 80 LEU A C 1
ATOM 593 O O . LEU A 1 80 ? -13.556 -0.635 6.847 1.00 92.50 80 LEU A O 1
ATOM 597 N N . ASN A 1 81 ? -14.710 0.593 5.373 1.00 90.69 81 ASN A N 1
ATOM 598 C CA . ASN A 1 81 ? -15.803 -0.364 5.218 1.00 90.69 81 ASN A CA 1
ATOM 599 C C . ASN A 1 81 ? -15.570 -1.316 4.032 1.00 90.69 81 ASN A C 1
ATOM 601 O O . ASN A 1 81 ? -14.670 -1.124 3.211 1.00 90.69 81 ASN A O 1
ATOM 605 N N . GLU A 1 82 ? -16.408 -2.349 3.911 1.00 89.69 82 GLU A N 1
ATOM 606 C CA . GLU A 1 82 ? -16.259 -3.354 2.853 1.00 89.69 82 GLU A CA 1
ATOM 607 C C . GLU A 1 82 ? -16.327 -2.767 1.440 1.00 89.69 82 GLU A C 1
ATOM 609 O O . GLU A 1 82 ? -15.598 -3.217 0.558 1.00 89.69 82 GLU A O 1
ATOM 614 N N . ALA A 1 83 ? -17.170 -1.756 1.216 1.00 90.69 83 ALA A N 1
ATOM 615 C CA . ALA A 1 83 ? -17.294 -1.117 -0.089 1.00 90.69 83 ALA A CA 1
ATOM 616 C C . ALA A 1 83 ? -15.997 -0.388 -0.475 1.00 90.69 83 ALA A C 1
ATOM 618 O O . ALA A 1 83 ? -15.504 -0.561 -1.590 1.00 90.69 83 ALA A O 1
ATOM 619 N N . ARG A 1 84 ? -15.403 0.363 0.461 1.00 93.00 84 ARG A N 1
ATOM 620 C CA . ARG A 1 84 ? -14.114 1.052 0.275 1.00 93.00 84 ARG A CA 1
ATOM 621 C C . ARG A 1 84 ? -12.965 0.062 0.096 1.00 93.00 84 ARG A C 1
ATOM 623 O O . ARG A 1 84 ? -12.112 0.267 -0.764 1.00 93.00 84 ARG A O 1
ATOM 630 N N . PHE A 1 85 ? -12.976 -1.038 0.846 1.00 92.38 85 PHE A N 1
ATOM 631 C CA . PHE A 1 85 ? -11.993 -2.109 0.699 1.00 92.38 85 PHE A CA 1
ATOM 632 C C . PHE A 1 85 ? -12.062 -2.762 -0.687 1.00 92.38 85 PHE A C 1
ATOM 634 O O . PHE A 1 85 ? -11.051 -2.889 -1.373 1.00 92.38 85 PHE A O 1
ATOM 641 N N . ASN A 1 86 ? -13.265 -3.109 -1.147 1.00 90.88 86 ASN A N 1
ATOM 642 C CA . ASN A 1 86 ? -13.460 -3.685 -2.476 1.00 90.88 86 ASN A CA 1
ATOM 643 C C . ASN A 1 86 ? -13.076 -2.694 -3.588 1.00 90.88 86 ASN A C 1
ATOM 645 O O . ASN A 1 86 ? -12.481 -3.100 -4.583 1.00 90.88 86 ASN A O 1
ATOM 649 N N . ALA A 1 87 ? -13.358 -1.398 -3.413 1.00 92.31 87 ALA A N 1
ATOM 650 C CA . ALA A 1 87 ? -12.926 -0.359 -4.348 1.00 92.31 87 ALA A CA 1
ATOM 651 C C . ALA A 1 87 ? -11.391 -0.242 -4.419 1.00 92.31 87 ALA A C 1
ATOM 653 O O . ALA A 1 87 ? -10.841 -0.092 -5.507 1.00 92.31 87 ALA A O 1
ATOM 654 N N . MET A 1 88 ? -10.691 -0.376 -3.287 1.00 92.12 88 MET A N 1
ATOM 655 C CA . MET A 1 88 ? -9.223 -0.407 -3.238 1.00 92.12 88 MET A CA 1
ATOM 656 C C . MET A 1 88 ? -8.655 -1.602 -4.015 1.00 92.12 88 MET A C 1
ATOM 658 O O . MET A 1 88 ? -7.738 -1.440 -4.820 1.00 92.12 88 MET A O 1
ATOM 662 N N . LEU A 1 89 ? -9.234 -2.791 -3.818 1.00 91.56 89 LEU A N 1
ATOM 663 C CA . LEU A 1 89 ? -8.853 -3.997 -4.556 1.00 91.56 89 LEU A CA 1
ATOM 664 C C . LEU A 1 89 ? -9.119 -3.863 -6.059 1.00 91.56 89 LEU A C 1
ATOM 666 O O . LEU A 1 89 ? -8.298 -4.292 -6.870 1.00 91.56 89 LEU A O 1
ATOM 670 N N . GLN A 1 90 ? -10.244 -3.254 -6.439 1.00 90.88 90 GLN A N 1
ATOM 671 C CA . GLN A 1 90 ? -10.545 -2.984 -7.842 1.00 90.88 90 GLN A CA 1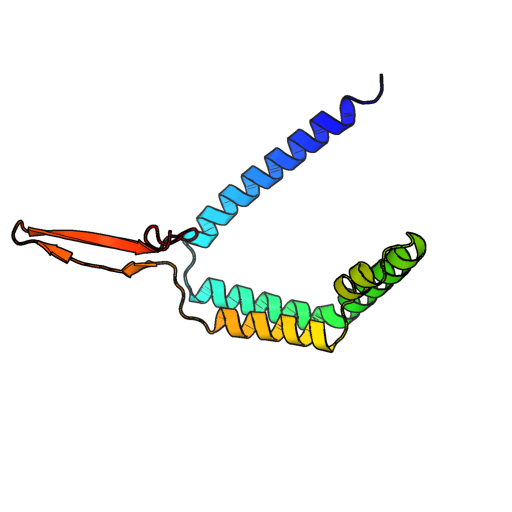
ATOM 672 C C . GLN A 1 90 ? -9.527 -2.011 -8.444 1.00 90.88 90 GLN A C 1
ATOM 674 O O . GLN A 1 90 ? -8.997 -2.286 -9.515 1.00 90.88 90 GLN A O 1
ATOM 679 N N . GLY A 1 91 ? -9.155 -0.953 -7.718 1.00 89.44 91 GLY A N 1
ATOM 680 C CA . GLY A 1 91 ? -8.119 -0.017 -8.154 1.00 89.44 91 GLY A CA 1
ATOM 681 C C . GLY A 1 91 ? -6.769 -0.690 -8.428 1.00 89.44 91 GLY A C 1
ATOM 682 O O . GLY A 1 91 ? -6.098 -0.335 -9.393 1.00 89.44 91 GLY A O 1
ATOM 683 N N . LEU A 1 92 ? -6.385 -1.709 -7.648 1.00 89.06 92 LEU A N 1
ATOM 684 C CA . LEU A 1 92 ? -5.172 -2.495 -7.923 1.00 89.06 92 LEU A CA 1
ATOM 685 C C . LEU A 1 92 ? -5.260 -3.264 -9.248 1.00 89.06 92 LEU A C 1
ATOM 687 O O . LEU A 1 92 ? -4.285 -3.296 -10.002 1.00 89.06 92 LEU A O 1
ATOM 691 N N . LYS A 1 93 ? -6.421 -3.856 -9.554 1.00 87.75 93 LYS A N 1
ATOM 692 C CA . LYS A 1 93 ? -6.661 -4.533 -10.840 1.00 87.75 93 LYS A CA 1
ATOM 693 C C . LYS A 1 93 ? -6.647 -3.554 -12.001 1.00 87.75 93 LYS A C 1
ATOM 695 O O . LYS A 1 93 ? -6.031 -3.842 -13.023 1.00 87.75 93 LYS A O 1
ATOM 700 N N . ASP A 1 94 ? -7.280 -2.402 -11.820 1.00 87.88 94 ASP A N 1
ATOM 701 C CA . ASP A 1 94 ? -7.343 -1.364 -12.841 1.00 87.88 94 ASP A CA 1
ATOM 702 C C . ASP A 1 94 ? -5.929 -0.869 -13.169 1.00 87.88 94 ASP A C 1
ATOM 704 O O . ASP A 1 94 ? -5.542 -0.873 -14.334 1.00 87.88 94 ASP A O 1
ATOM 708 N N . VAL A 1 95 ? -5.107 -0.563 -12.157 1.00 86.38 95 VAL A N 1
ATOM 709 C CA . VAL A 1 95 ? -3.707 -0.141 -12.351 1.00 86.38 95 VAL A CA 1
ATOM 710 C C . VAL A 1 95 ? -2.875 -1.222 -13.039 1.00 86.38 95 VAL A C 1
ATOM 712 O O . VAL A 1 95 ? -2.12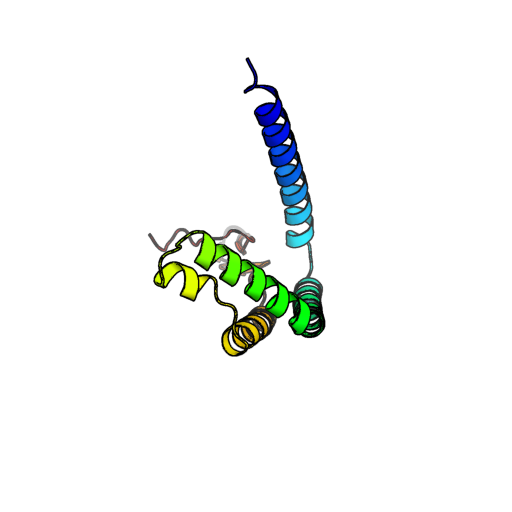7 -0.909 -13.960 1.00 86.38 95 VAL A O 1
ATOM 715 N N . ALA A 1 96 ? -3.022 -2.488 -12.647 1.00 83.88 96 ALA A N 1
ATOM 716 C CA . ALA A 1 96 ? -2.311 -3.591 -13.294 1.00 83.88 96 ALA A CA 1
ATOM 717 C C . ALA A 1 96 ? -2.762 -3.843 -14.747 1.00 83.88 96 ALA A C 1
ATOM 719 O O . ALA A 1 96 ? -2.027 -4.460 -15.518 1.00 83.88 96 ALA A O 1
ATOM 720 N N . SER A 1 97 ? -3.968 -3.400 -15.118 1.00 80.81 97 SER A N 1
ATOM 721 C CA . SER A 1 97 ? -4.501 -3.517 -16.481 1.00 80.81 97 SER A CA 1
ATOM 722 C C . SER A 1 97 ? -4.040 -2.398 -17.418 1.00 80.81 97 SER A C 1
ATOM 724 O O . SER A 1 97 ? -4.144 -2.543 -18.638 1.00 80.81 97 SER A O 1
ATOM 726 N N . LEU A 1 98 ? -3.534 -1.288 -16.870 1.00 80.75 98 LEU A N 1
ATOM 727 C CA . LEU A 1 98 ? -3.040 -0.178 -17.673 1.00 80.75 98 LEU A CA 1
ATOM 728 C C . LEU A 1 98 ? -1.725 -0.562 -18.375 1.00 80.75 98 LEU A C 1
ATOM 730 O O . LEU A 1 98 ? -0.898 -1.274 -17.798 1.00 80.75 98 LEU A O 1
ATOM 734 N N . PRO A 1 9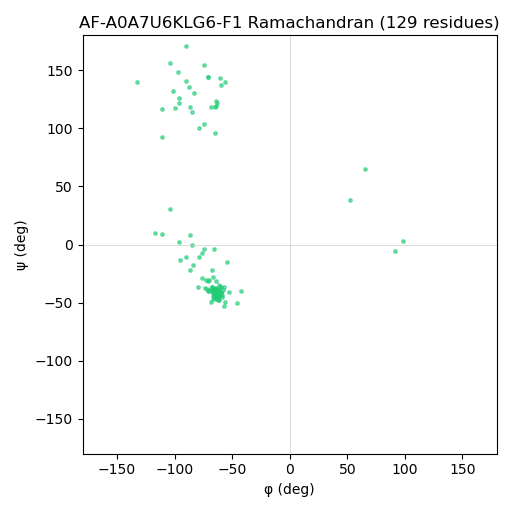9 ? -1.506 -0.087 -19.614 1.00 70.81 99 PRO A N 1
ATOM 735 C CA . PRO A 1 99 ? -0.216 -0.232 -20.277 1.00 70.81 99 PRO A CA 1
ATOM 736 C C . PRO A 1 99 ? 0.878 0.462 -19.452 1.00 70.81 99 PRO A C 1
ATOM 738 O O . PRO A 1 99 ? 0.663 1.555 -18.928 1.00 70.81 99 PRO A O 1
ATOM 741 N N . ASP A 1 100 ? 2.041 -0.183 -19.318 1.00 70.19 100 ASP A N 1
ATOM 742 C CA . ASP A 1 100 ? 3.156 0.350 -18.526 1.00 70.19 100 ASP A CA 1
ATOM 743 C C . ASP A 1 100 ? 3.734 1.596 -19.211 1.00 70.19 100 ASP A C 1
ATOM 745 O O . ASP A 1 100 ? 4.240 1.492 -20.330 1.00 70.19 100 ASP A O 1
ATOM 749 N N . PRO A 1 101 ? 3.691 2.773 -18.563 1.00 65.38 101 PRO A N 1
ATOM 750 C CA . PRO A 1 101 ? 4.212 4.004 -19.146 1.00 65.38 101 PRO A CA 1
ATOM 751 C C . PRO A 1 101 ? 5.748 4.072 -19.109 1.00 65.38 101 PRO A C 1
ATOM 753 O O . PRO A 1 101 ? 6.337 5.022 -19.623 1.00 65.38 101 PRO A O 1
ATOM 756 N N . ILE A 1 102 ? 6.425 3.122 -18.453 1.00 59.59 102 ILE A N 1
ATOM 757 C CA . ILE A 1 102 ? 7.879 3.148 -18.278 1.00 59.59 102 ILE A CA 1
ATOM 758 C C . ILE A 1 102 ? 8.549 2.533 -19.510 1.00 59.59 102 ILE A C 1
ATOM 760 O O . ILE A 1 102 ? 8.464 1.330 -19.740 1.00 59.59 102 ILE A O 1
ATOM 764 N N . GLY A 1 103 ? 9.282 3.359 -20.262 1.00 49.53 103 GLY A N 1
ATOM 765 C CA . GLY A 1 103 ? 10.040 2.920 -21.438 1.00 49.53 103 GLY A CA 1
ATOM 766 C C . GLY A 1 103 ? 9.357 3.151 -22.786 1.00 49.53 103 GLY A C 1
ATOM 767 O O . GLY A 1 103 ? 9.951 2.807 -23.808 1.00 49.53 103 GLY A O 1
ATOM 768 N N . GLU A 1 104 ? 8.175 3.777 -22.831 1.00 46.47 104 GLU A N 1
ATOM 769 C CA . GLU A 1 104 ? 7.657 4.302 -24.098 1.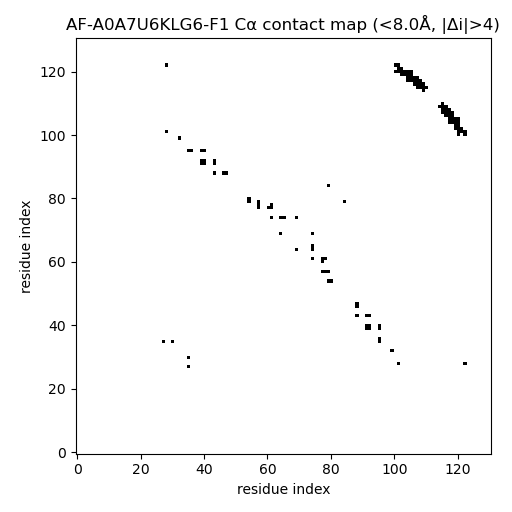00 46.47 104 GLU A CA 1
ATOM 770 C C . GLU A 1 104 ? 8.581 5.422 -24.600 1.00 46.47 104 GLU A C 1
ATOM 772 O O . GLU A 1 104 ? 8.782 6.445 -23.936 1.00 46.47 104 GLU A O 1
ATOM 777 N N . VAL A 1 105 ? 9.176 5.204 -25.777 1.00 46.53 105 VAL A N 1
ATOM 778 C CA . VAL A 1 105 ? 9.878 6.247 -26.528 1.00 46.53 105 VAL A CA 1
ATOM 779 C C . VAL A 1 105 ? 8.802 7.064 -27.227 1.00 46.53 105 VAL A C 1
ATOM 781 O O . VAL A 1 105 ? 8.257 6.643 -28.248 1.00 46.53 105 VAL A O 1
ATOM 784 N N . THR A 1 106 ? 8.465 8.218 -26.670 1.00 46.84 106 THR A N 1
ATOM 785 C CA . THR A 1 106 ? 7.610 9.188 -27.352 1.00 46.84 106 THR A CA 1
ATOM 786 C C . THR A 1 106 ? 8.506 10.138 -28.153 1.00 46.84 106 THR A C 1
ATOM 788 O O . THR A 1 106 ? 9.591 10.515 -27.716 1.00 46.84 106 THR A O 1
ATOM 791 N N . ASP A 1 107 ? 8.069 10.507 -29.355 1.00 42.91 107 ASP A N 1
ATOM 792 C CA . ASP A 1 107 ? 8.714 11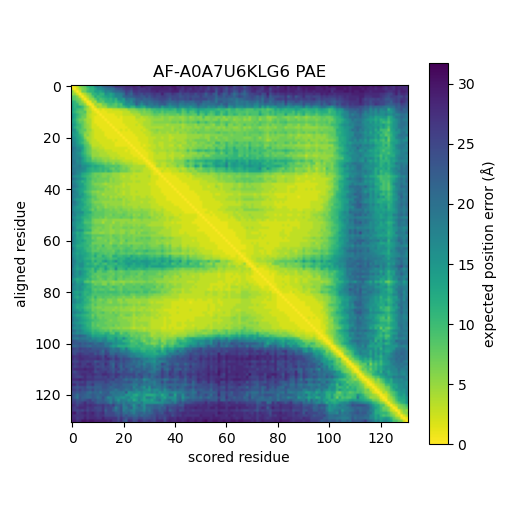.508 -30.217 1.00 42.91 107 ASP A CA 1
ATOM 793 C C . ASP A 1 107 ? 10.113 11.137 -30.748 1.00 42.91 107 ASP A C 1
ATOM 795 O O . ASP A 1 107 ? 11.105 11.818 -30.485 1.00 42.91 107 ASP A O 1
ATOM 799 N N . MET A 1 108 ? 10.194 10.090 -31.579 1.00 43.53 108 MET A N 1
ATOM 800 C CA . MET A 1 108 ? 11.337 9.914 -32.483 1.00 43.53 108 MET A CA 1
ATOM 801 C C . MET A 1 108 ? 11.219 10.904 -33.645 1.00 43.53 108 MET A C 1
ATOM 803 O O . MET A 1 108 ? 10.422 10.709 -34.563 1.00 43.53 108 MET A O 1
ATOM 807 N N . THR A 1 109 ? 12.012 11.974 -33.617 1.00 50.53 109 THR A N 1
ATOM 808 C CA . THR A 1 109 ? 12.162 12.872 -34.772 1.00 50.53 109 THR A CA 1
ATOM 809 C C . THR A 1 109 ? 13.452 12.537 -35.512 1.00 50.53 109 THR A C 1
ATOM 811 O O . THR A 1 109 ? 14.547 12.633 -34.962 1.00 50.53 109 THR A O 1
ATOM 814 N N . TYR A 1 110 ? 13.316 12.121 -36.774 1.00 45.75 110 TYR A N 1
ATOM 815 C CA . TYR A 1 110 ? 14.442 11.834 -37.660 1.00 45.75 110 TYR A CA 1
ATOM 816 C C . TYR A 1 110 ? 14.881 13.121 -38.366 1.00 45.75 110 TYR A C 1
ATOM 818 O O . TYR A 1 110 ? 14.091 13.729 -39.095 1.00 45.75 110 TYR A O 1
ATOM 826 N N . GLN A 1 111 ? 16.123 13.555 -38.143 1.00 56.06 111 GLN A N 1
ATOM 827 C CA . GLN A 1 111 ? 16.697 14.720 -38.816 1.00 56.06 111 GLN A CA 1
ATOM 828 C C . GLN A 1 111 ? 17.551 14.298 -40.024 1.00 56.06 111 GLN A C 1
ATOM 830 O O . GLN A 1 111 ? 18.202 13.253 -39.997 1.00 56.06 111 GLN A O 1
ATOM 835 N N . PRO A 1 112 ? 17.619 15.125 -41.086 1.00 55.16 112 PRO A N 1
ATOM 836 C CA . PRO A 1 112 ? 18.420 14.836 -42.281 1.00 55.16 112 PRO A CA 1
ATOM 837 C C . PRO A 1 112 ? 19.944 14.814 -42.035 1.00 55.16 112 PRO A C 1
ATOM 839 O O . PRO A 1 112 ? 20.693 14.501 -42.956 1.00 55.16 112 PRO A O 1
ATOM 842 N N . SER A 1 113 ? 20.411 15.121 -40.817 1.00 68.69 113 SER A N 1
ATOM 843 C CA . SER A 1 113 ? 21.804 14.978 -40.368 1.00 68.69 113 SER A CA 1
ATOM 844 C C . SER A 1 113 ? 22.200 13.540 -39.995 1.00 68.69 113 SER A C 1
ATOM 846 O O . SER A 1 113 ? 23.389 13.281 -39.831 1.00 68.69 113 SER A O 1
ATOM 848 N N . GLY A 1 114 ? 21.243 12.608 -39.890 1.00 56.91 114 GLY A N 1
ATOM 849 C CA . GLY A 1 114 ? 21.487 11.205 -39.521 1.00 56.91 114 GLY A CA 1
ATOM 850 C C . GLY A 1 114 ? 21.382 10.907 -38.020 1.00 56.91 114 GLY A C 1
ATOM 851 O O . GLY A 1 114 ? 21.408 9.740 -37.634 1.00 56.91 114 GLY A O 1
ATOM 852 N N . ASP A 1 115 ? 21.195 11.931 -37.185 1.00 55.19 115 ASP A N 1
ATOM 853 C CA . ASP A 1 115 ? 20.993 11.768 -35.746 1.00 55.19 115 ASP A CA 1
ATOM 854 C C . ASP A 1 115 ? 19.511 11.548 -35.418 1.00 55.19 115 ASP A C 1
ATOM 856 O O . ASP A 1 115 ? 18.618 12.221 -35.941 1.00 55.19 115 ASP A O 1
ATOM 860 N N . SER A 1 116 ? 19.253 10.584 -34.534 1.00 49.06 116 SER A N 1
ATOM 861 C CA . SER A 1 116 ? 17.913 10.250 -34.047 1.00 49.06 116 SER A CA 1
ATOM 862 C C . SER A 1 116 ? 17.800 10.648 -32.579 1.00 49.06 116 SER A C 1
ATOM 864 O O . SER A 1 116 ? 18.500 10.091 -31.733 1.00 49.06 116 SER A O 1
ATOM 866 N N . PHE A 1 117 ? 16.910 11.590 -32.267 1.00 56.28 117 PHE A N 1
ATOM 867 C CA . PHE A 1 117 ? 16.553 11.931 -30.889 1.00 56.28 117 PHE A CA 1
ATOM 868 C C . PHE A 1 117 ? 15.207 11.283 -30.547 1.00 56.28 117 PHE A C 1
ATOM 870 O O . PHE A 1 117 ? 14.260 11.379 -31.326 1.00 56.28 117 PHE A O 1
ATOM 877 N N . GLY A 1 118 ? 15.131 10.617 -29.394 1.00 51.25 118 GLY A N 1
ATOM 878 C CA . GLY A 1 118 ? 13.903 10.047 -28.838 1.00 51.25 118 GLY A CA 1
ATOM 879 C C . GLY A 1 118 ? 13.783 10.418 -27.364 1.00 51.25 118 GLY A C 1
ATOM 880 O O . GLY A 1 118 ? 14.791 10.448 -26.652 1.00 51.25 118 GLY A O 1
ATOM 881 N N . GLN A 1 119 ? 12.575 10.742 -26.905 1.00 55.94 119 GLN A N 1
ATOM 882 C CA . GLN A 1 119 ? 12.314 11.019 -25.494 1.00 55.94 119 GLN A CA 1
ATOM 883 C C . GLN A 1 119 ? 11.779 9.748 -24.831 1.00 55.94 119 GLN A C 1
ATOM 885 O O . GLN A 1 119 ? 10.752 9.217 -25.237 1.00 55.94 119 GLN A O 1
ATOM 890 N N . ASN A 1 120 ? 12.463 9.256 -23.797 1.00 53.72 120 ASN A N 1
ATOM 891 C CA . ASN A 1 120 ? 12.015 8.081 -23.047 1.00 53.72 120 ASN A CA 1
ATOM 892 C C . ASN A 1 120 ? 11.253 8.525 -21.797 1.00 53.72 120 ASN A C 1
ATOM 894 O O . ASN A 1 120 ? 11.794 9.273 -20.973 1.00 53.72 120 ASN A O 1
ATOM 898 N N . ALA A 1 121 ? 10.030 8.028 -21.616 1.00 52.38 121 ALA A N 1
ATOM 899 C CA . ALA A 1 121 ? 9.293 8.218 -20.373 1.00 52.38 121 ALA A CA 1
ATOM 900 C C . ALA A 1 121 ? 10.022 7.517 -19.207 1.00 52.38 121 ALA A C 1
ATOM 902 O O . ALA A 1 121 ? 10.241 6.304 -19.212 1.00 52.38 121 ALA A O 1
ATOM 903 N N . CYS A 1 122 ? 10.427 8.299 -18.201 1.00 52.09 122 CYS A N 1
ATOM 904 C CA . CYS A 1 122 ? 11.032 7.817 -16.957 1.00 52.09 122 CYS A CA 1
ATOM 905 C C . CYS A 1 122 ? 10.003 7.878 -15.815 1.00 52.09 122 CYS A C 1
ATOM 907 O O . CYS A 1 122 ? 9.082 8.690 -15.858 1.00 52.09 122 CYS A O 1
ATOM 909 N N . ALA A 1 123 ? 10.180 7.065 -14.768 1.00 53.56 123 ALA A N 1
ATOM 910 C CA . ALA A 1 123 ? 9.215 6.824 -13.684 1.00 53.56 123 ALA A CA 1
ATOM 911 C C . ALA A 1 123 ? 8.683 8.072 -12.934 1.00 53.56 123 ALA A C 1
ATOM 913 O O . ALA A 1 123 ? 7.689 7.978 -12.223 1.00 53.56 123 ALA A O 1
ATOM 914 N N . THR A 1 124 ? 9.318 9.237 -13.070 1.00 60.28 124 THR A N 1
ATOM 915 C CA . THR A 1 124 ? 8.896 10.517 -12.465 1.00 60.28 124 THR A CA 1
ATOM 916 C C . THR A 1 124 ? 8.389 11.555 -13.480 1.00 60.28 124 THR A C 1
ATOM 918 O O . THR A 1 124 ? 8.199 12.718 -13.120 1.00 60.28 124 THR A O 1
ATOM 921 N N . GLY A 1 125 ? 8.189 11.171 -14.746 1.00 45.50 125 GLY A N 1
ATOM 922 C CA . GLY A 1 125 ? 7.969 12.073 -15.879 1.00 45.50 125 GLY A CA 1
ATOM 923 C C . GLY A 1 125 ? 6.682 12.898 -15.812 1.00 45.50 125 GLY A C 1
ATOM 924 O O . GLY A 1 125 ? 5.635 12.459 -16.277 1.00 45.50 125 GLY A O 1
ATOM 925 N N . ARG A 1 126 ? 6.769 14.140 -15.317 1.00 44.81 126 ARG A N 1
ATOM 926 C CA . ARG A 1 126 ? 5.822 15.200 -15.697 1.00 44.81 126 ARG A CA 1
ATOM 927 C C . ARG A 1 126 ? 6.259 15.825 -17.020 1.00 44.81 126 ARG A C 1
ATOM 929 O O . ARG A 1 126 ? 7.419 16.202 -17.179 1.00 44.81 126 ARG A O 1
ATOM 936 N N . ARG A 1 127 ? 5.306 15.937 -17.946 1.00 44.94 127 ARG A N 1
ATOM 937 C CA . ARG A 1 127 ? 5.429 16.616 -19.239 1.00 44.94 127 ARG A CA 1
ATOM 938 C C . ARG A 1 127 ? 5.678 18.110 -18.993 1.00 44.94 127 ARG A C 1
ATOM 940 O O . ARG A 1 127 ? 4.894 18.755 -18.308 1.00 44.94 127 ARG A O 1
ATOM 947 N N . TRP A 1 128 ? 6.764 18.665 -19.529 1.00 43.66 128 TRP A N 1
ATOM 948 C CA . TRP A 1 128 ? 7.128 20.080 -19.333 1.00 43.66 128 TRP A CA 1
ATOM 949 C C . TRP A 1 128 ? 6.269 21.072 -20.140 1.00 43.66 128 TRP A C 1
ATOM 951 O O . TRP A 1 128 ? 6.442 22.272 -19.978 1.00 43.66 128 TRP A O 1
ATOM 961 N N . HIS A 1 129 ? 5.352 20.597 -20.989 1.00 46.97 129 HIS A N 1
ATOM 962 C CA . HIS A 1 129 ? 4.526 21.447 -21.857 1.00 46.97 129 HIS A CA 1
ATOM 963 C C . HIS A 1 129 ? 3.126 21.775 -21.305 1.00 46.97 129 HIS A C 1
ATOM 965 O O . HIS A 1 129 ? 2.374 22.464 -21.984 1.00 46.97 129 HIS A O 1
ATOM 971 N N . ASP A 1 130 ? 2.785 21.322 -20.092 1.00 41.56 130 ASP A N 1
ATOM 972 C CA . ASP A 1 130 ? 1.458 21.536 -19.486 1.00 41.56 130 ASP A CA 1
ATOM 973 C C . ASP A 1 130 ? 1.456 22.628 -18.382 1.00 41.56 130 ASP A C 1
ATOM 975 O O . ASP A 1 130 ? 0.667 22.567 -17.437 1.00 41.56 130 ASP A O 1
ATOM 979 N N . LEU A 1 131 ? 2.337 23.633 -18.497 1.00 40.44 131 LEU A N 1
ATOM 980 C CA . LEU A 1 131 ? 2.342 24.896 -17.732 1.00 40.44 131 LEU A CA 1
ATOM 981 C C . LEU A 1 131 ? 2.536 26.081 -18.686 1.00 40.44 131 LEU A C 1
ATOM 983 O O . LEU A 1 131 ? 2.006 27.168 -18.365 1.00 40.44 131 LEU A O 1
#

Nearest PDB structures (foldseek):
  4ghk-assembly2_B  TM=9.604E-01  e=1.064E-06  Burkholderia thailandensis E264
  1o20-assembly1_A  TM=9.304E-01  e=1.750E-05  Thermotoga maritima
  4jbe-assembly1_A  TM=8.868E-01  e=2.596E-03  Saccharomonospora viridis DSM 43017

Sequence (131 aa):
MMSQANTTDITTYMQSVGKQARAASRALAAANTGDKNSALMAIHDELVNAKPDILAANKIDMDNGHKNELDSALLDRLELNEARFNAMLQGLKDVASLPDPIGEVTDMTYQPSGDSFGQNACATGRRWHDL

Radius of gyration: 22.22 Å; Cα contacts (8 Å, |Δi|>4): 64; chains: 1; bounding box: 39×38×72 Å

pLDDT: mean 78.17, std 17.83, range [40.44, 94.75]